Protein AF-A0A9D8NQ27-F1 (afdb_monomer_lite)

Sequence (158 aa):
MEEKKLGMIAQFKKDVRKRMLTGLLLILPVYVTYFVVKFLFGFVGGTLSPVIKKILQFYGVALPKSSLDEFIITFLGLILTFISLYFIGIFAANFVGKSIIIYFENLLTKTPIIKNIYSSVKQIIHSVSLPGKQAFKRVVLVDFPKEGTKSIGFVTGA

Foldseek 3Di:
DVVVVVVVVVVVVVVVVVVVVVVCVVCVVVVVVVVVVVVLLCCLVPVVVVVVVVVCVVVVHDDDPDPVSVVVSSVVSVVVSVVVVVVLVVLCVDPNNVVVVVVVLVVQCVDPVSVVVVVVVVVVVVVPPPPPDPPFPDWDWDDPPHPPRTDIDTDPDD

pLDDT: mean 81.42, std 11.43, range [53.56, 95.62]

Secondary structure (DSSP, 8-state):
-HHHHHHHHHHHHHHHHHHHHHHHHHHHHHHHHHHHHHHHHHHIIIIIHHHHHHHHHHTTPPP--SHHHHHHHHHHHHHHHHHHHHHHHHHHHSHHHHHHHHHHHHHHTTSHHHHHHHHHHHHHHHHHS--TTTS---EEEEE-SSTT-EEEEE----

Structure (mmCIF, N/CA/C/O backbone):
data_AF-A0A9D8NQ27-F1
#
_entry.id   AF-A0A9D8NQ27-F1
#
loop_
_atom_site.group_PDB
_atom_site.id
_atom_site.type_symbol
_atom_site.label_atom_id
_atom_site.label_alt_id
_atom_site.label_comp_id
_atom_site.label_asym_id
_atom_site.label_entity_id
_atom_site.label_seq_id
_atom_site.pdbx_PDB_ins_code
_atom_site.Cartn_x
_atom_site.Cartn_y
_atom_site.Cartn_z
_atom_site.occupancy
_atom_site.B_iso_or_equiv
_atom_site.auth_seq_id
_atom_site.auth_comp_id
_atom_site.auth_asym_id
_atom_site.auth_atom_id
_atom_site.pdbx_PDB_model_num
ATOM 1 N N . MET A 1 1 ? -52.187 14.329 -0.860 1.00 61.47 1 MET A N 1
ATOM 2 C CA . MET A 1 1 ? -51.575 13.882 -2.139 1.00 61.47 1 MET A CA 1
ATOM 3 C C . MET A 1 1 ? -50.049 14.035 -2.141 1.00 61.47 1 MET A C 1
ATOM 5 O O . MET A 1 1 ? -49.382 13.218 -2.765 1.00 61.47 1 MET A O 1
ATOM 9 N N . GLU A 1 2 ? -49.483 15.017 -1.427 1.00 67.31 2 GLU A N 1
ATOM 10 C CA . GLU A 1 2 ? -48.026 15.244 -1.358 1.00 67.31 2 GLU A CA 1
ATOM 11 C C . GLU A 1 2 ? -47.231 14.174 -0.594 1.00 67.31 2 GLU A C 1
ATOM 13 O O . GLU A 1 2 ? -46.187 13.746 -1.083 1.00 67.31 2 GLU A O 1
ATOM 18 N N . GLU A 1 3 ? -47.735 13.649 0.529 1.00 70.12 3 GLU A N 1
ATOM 19 C CA . GLU A 1 3 ? -46.994 12.639 1.311 1.00 70.12 3 GLU A CA 1
ATOM 20 C C . GLU A 1 3 ? -46.690 11.351 0.526 1.00 70.12 3 GLU A C 1
ATOM 22 O O . GLU A 1 3 ? -45.605 10.777 0.630 1.00 70.12 3 GLU A O 1
ATOM 27 N N . LYS A 1 4 ? -47.611 10.931 -0.351 1.00 71.56 4 LYS A N 1
ATOM 28 C CA . LYS A 1 4 ? -47.426 9.746 -1.202 1.00 71.56 4 LYS A CA 1
ATOM 29 C C . LYS A 1 4 ? -46.348 9.968 -2.276 1.00 71.56 4 LYS A C 1
ATOM 31 O O . LYS A 1 4 ? -45.631 9.030 -2.621 1.00 71.56 4 LYS A O 1
ATOM 36 N N . LYS A 1 5 ? -46.194 11.204 -2.776 1.00 70.94 5 LYS A N 1
ATOM 37 C CA . LYS A 1 5 ? -45.130 11.579 -3.729 1.00 70.94 5 LYS A CA 1
ATOM 38 C C . LYS A 1 5 ? -43.758 11.630 -3.050 1.00 70.94 5 LYS A C 1
ATOM 40 O O . LYS A 1 5 ? -42.789 11.125 -3.612 1.00 70.94 5 LYS A O 1
ATOM 45 N N . LEU A 1 6 ? -43.687 12.167 -1.830 1.00 75.06 6 LEU A N 1
ATOM 46 C CA . LEU A 1 6 ? -42.462 12.210 -1.022 1.00 75.06 6 LEU A CA 1
ATOM 47 C C . LEU A 1 6 ? -41.915 10.801 -0.726 1.00 75.06 6 LEU A C 1
ATOM 49 O O . LEU A 1 6 ? -40.720 10.555 -0.903 1.00 75.06 6 LEU A O 1
ATOM 53 N N . GLY A 1 7 ? -42.788 9.848 -0.379 1.00 80.12 7 GLY A N 1
ATOM 54 C CA . GLY A 1 7 ? -42.399 8.448 -0.165 1.00 80.12 7 GLY A CA 1
ATOM 55 C C . GLY A 1 7 ? -41.850 7.756 -1.421 1.00 80.12 7 GLY A C 1
ATOM 56 O O . GLY A 1 7 ? -40.858 7.029 -1.349 1.00 80.12 7 GLY A O 1
ATOM 57 N N . MET A 1 8 ? -42.439 8.029 -2.589 1.00 81.50 8 MET A N 1
ATOM 58 C CA . MET A 1 8 ? -42.034 7.427 -3.865 1.00 81.50 8 MET A CA 1
ATOM 59 C C . MET A 1 8 ? -40.643 7.900 -4.323 1.00 81.50 8 MET A C 1
ATOM 61 O O . MET A 1 8 ? -39.827 7.096 -4.772 1.00 81.50 8 MET A O 1
ATOM 65 N N . ILE A 1 9 ? -40.330 9.187 -4.140 1.00 84.38 9 ILE A N 1
ATOM 66 C CA . ILE A 1 9 ? -39.010 9.758 -4.464 1.00 84.38 9 ILE A CA 1
ATOM 67 C C . ILE A 1 9 ? -37.928 9.194 -3.532 1.00 84.38 9 ILE A C 1
ATOM 69 O O . ILE A 1 9 ? -36.822 8.874 -3.977 1.00 84.38 9 ILE A O 1
ATOM 73 N N . ALA A 1 10 ? -38.239 9.028 -2.242 1.00 83.62 10 ALA A N 1
ATOM 74 C CA . ALA A 1 10 ? -37.315 8.444 -1.273 1.00 83.62 10 ALA A CA 1
ATOM 75 C C . ALA A 1 10 ? -36.981 6.977 -1.600 1.00 83.62 10 ALA A C 1
ATOM 77 O O . ALA A 1 10 ? -35.812 6.583 -1.528 1.00 83.62 10 ALA A O 1
ATOM 78 N N . GLN A 1 11 ? -37.977 6.186 -2.014 1.00 83.88 11 GLN A N 1
ATOM 79 C CA . GLN A 1 11 ? -37.777 4.804 -2.463 1.00 83.88 11 GLN A CA 1
ATOM 80 C C . GLN A 1 11 ? -36.956 4.736 -3.754 1.00 83.88 11 GLN A C 1
ATOM 82 O O . GLN A 1 11 ? -35.953 4.025 -3.797 1.00 83.88 11 GLN A O 1
ATOM 87 N N . PHE A 1 12 ? -37.284 5.558 -4.753 1.00 90.19 12 PHE A N 1
ATOM 88 C CA . PHE A 1 12 ? -36.522 5.624 -6.000 1.00 90.19 12 PHE A CA 1
ATOM 89 C C . PHE A 1 12 ? -35.050 5.992 -5.761 1.00 90.19 12 PHE A C 1
ATOM 91 O O . PHE A 1 12 ? -34.145 5.324 -6.261 1.00 90.19 12 PHE A O 1
ATOM 98 N N . LYS A 1 13 ? -34.777 7.001 -4.922 1.00 90.38 13 LYS A N 1
ATOM 99 C CA . LYS A 1 13 ? -33.406 7.398 -4.557 1.00 90.38 13 LYS A CA 1
ATOM 100 C C . LYS A 1 13 ? -32.643 6.263 -3.867 1.00 90.38 13 LYS A C 1
ATOM 102 O O . LYS A 1 13 ? -31.444 6.097 -4.104 1.00 90.38 13 LYS A O 1
ATOM 107 N N . LYS A 1 14 ? -33.317 5.483 -3.017 1.00 89.88 14 LYS A N 1
ATOM 108 C CA . LYS A 1 14 ? -32.736 4.312 -2.346 1.00 89.88 14 LYS A CA 1
ATOM 109 C C . LYS A 1 14 ? -32.389 3.213 -3.353 1.00 89.88 14 LYS A C 1
ATOM 111 O O . LYS A 1 14 ? -31.287 2.671 -3.282 1.00 89.88 14 LYS A O 1
ATOM 116 N N . ASP A 1 15 ? -33.273 2.940 -4.306 1.00 92.06 15 ASP A N 1
ATOM 117 C CA . ASP A 1 15 ? -33.071 1.912 -5.329 1.00 92.06 15 ASP A CA 1
ATOM 118 C C . ASP A 1 15 ? -31.976 2.284 -6.327 1.00 92.06 15 ASP A C 1
ATOM 120 O O . ASP A 1 15 ? -31.117 1.453 -6.630 1.00 92.06 15 ASP A O 1
ATOM 124 N N . VAL A 1 16 ? -31.939 3.541 -6.775 1.00 93.31 16 VAL A N 1
ATOM 125 C CA . VAL A 1 16 ? -30.864 4.061 -7.631 1.00 93.31 16 VAL A CA 1
ATOM 126 C C . VAL A 1 16 ? -29.522 3.951 -6.914 1.00 93.31 16 VAL A C 1
ATOM 128 O O . VAL A 1 16 ? -28.589 3.357 -7.453 1.00 93.31 16 VAL A O 1
ATOM 131 N N . ARG A 1 17 ? -29.426 4.428 -5.663 1.00 92.88 17 ARG A N 1
ATOM 132 C CA . ARG A 1 17 ? -28.194 4.319 -4.866 1.00 92.88 17 ARG A CA 1
ATOM 133 C C . ARG A 1 17 ? -27.756 2.865 -4.711 1.00 92.88 17 ARG A C 1
ATOM 135 O O . ARG A 1 17 ? -26.579 2.573 -4.893 1.00 92.88 17 ARG A O 1
ATOM 142 N N . LYS A 1 18 ? -28.682 1.959 -4.387 1.00 93.31 18 LYS A N 1
ATOM 143 C CA . LYS A 1 18 ? -28.384 0.533 -4.213 1.00 93.31 18 LYS A CA 1
ATOM 144 C C . LYS A 1 18 ? -27.814 -0.064 -5.499 1.00 93.31 18 LYS A C 1
ATOM 146 O O . LYS A 1 18 ? -26.762 -0.686 -5.448 1.00 93.31 18 LYS A O 1
ATOM 151 N N . ARG A 1 19 ? -28.454 0.177 -6.646 1.00 93.38 19 ARG A N 1
ATOM 152 C CA . ARG A 1 19 ? -28.009 -0.341 -7.951 1.00 93.38 19 ARG A CA 1
ATOM 153 C C . ARG A 1 19 ? -26.660 0.239 -8.380 1.00 93.38 19 ARG A C 1
ATOM 155 O O . ARG A 1 19 ? -25.810 -0.514 -8.841 1.00 93.38 19 ARG A O 1
ATOM 162 N N . MET A 1 20 ? -26.433 1.538 -8.170 1.00 94.94 20 MET A N 1
ATOM 163 C CA . MET A 1 20 ? -25.139 2.177 -8.447 1.00 94.94 20 MET A CA 1
ATOM 164 C C . MET A 1 20 ? -24.023 1.618 -7.560 1.00 94.94 20 MET A C 1
ATOM 166 O O . MET A 1 20 ? -22.944 1.324 -8.063 1.00 94.94 20 MET A O 1
ATOM 170 N N . LEU A 1 21 ? -24.282 1.423 -6.261 1.00 94.56 21 LEU A N 1
ATOM 171 C CA . LEU A 1 21 ? -23.321 0.806 -5.343 1.00 94.56 21 LEU A CA 1
ATOM 172 C C . LEU A 1 21 ? -23.019 -0.639 -5.739 1.00 94.56 21 LEU A C 1
ATOM 174 O O . LEU A 1 21 ? -21.858 -1.024 -5.751 1.00 94.56 21 LEU A O 1
ATOM 178 N N . THR A 1 22 ? -24.030 -1.429 -6.106 1.00 94.12 22 THR A N 1
ATOM 179 C CA . THR A 1 22 ? -23.828 -2.801 -6.592 1.00 94.12 22 THR A CA 1
ATOM 180 C C . THR A 1 22 ? -22.986 -2.828 -7.869 1.00 94.12 22 THR A C 1
ATOM 182 O O . THR A 1 22 ? -22.045 -3.612 -7.949 1.00 94.12 22 THR A O 1
ATOM 185 N N . GLY A 1 23 ? -23.269 -1.951 -8.838 1.00 93.44 23 GLY A N 1
ATOM 186 C CA . GLY A 1 23 ? -22.472 -1.835 -10.061 1.00 93.44 23 GLY A CA 1
ATOM 187 C C . GLY A 1 23 ? -21.027 -1.416 -9.783 1.00 93.44 23 GLY A C 1
ATOM 188 O O . GLY A 1 23 ? -20.102 -2.033 -10.303 1.00 93.44 23 GLY A O 1
ATOM 189 N N . LEU A 1 24 ? -20.823 -0.429 -8.904 1.00 94.00 24 LEU A N 1
ATOM 190 C CA . LEU A 1 24 ? -19.493 0.013 -8.484 1.00 94.00 24 LEU A CA 1
ATOM 191 C C . LEU A 1 24 ? -18.717 -1.112 -7.788 1.00 94.00 24 LEU A C 1
ATOM 193 O O . LEU A 1 24 ? -17.563 -1.352 -8.125 1.00 94.00 24 LEU A O 1
ATOM 197 N N . LEU A 1 25 ? -19.349 -1.820 -6.849 1.00 93.25 25 LEU A N 1
ATOM 198 C CA . LEU A 1 25 ? -18.734 -2.937 -6.128 1.00 93.25 25 LEU A CA 1
ATOM 199 C C . LEU A 1 25 ? -18.351 -4.093 -7.057 1.00 93.25 25 LEU A C 1
ATOM 201 O O . LEU A 1 25 ? -17.363 -4.766 -6.787 1.00 93.25 25 LEU A O 1
ATOM 205 N N . LEU A 1 26 ? -19.092 -4.307 -8.147 1.00 95.62 26 LEU A N 1
ATOM 206 C CA . LEU A 1 26 ? -18.780 -5.332 -9.144 1.00 95.62 26 LEU A CA 1
ATOM 207 C C . LEU A 1 26 ? -17.524 -4.987 -9.959 1.00 95.62 26 LEU A C 1
ATOM 209 O O . LEU A 1 26 ? -16.700 -5.861 -10.210 1.00 95.62 26 LEU A O 1
ATOM 213 N N . ILE A 1 27 ? -17.366 -3.722 -10.367 1.00 95.62 27 ILE A N 1
ATOM 214 C CA . ILE A 1 27 ? -16.221 -3.279 -11.185 1.00 95.62 27 ILE A CA 1
ATOM 215 C C . ILE A 1 27 ? -14.967 -2.989 -10.355 1.00 95.62 27 ILE A C 1
ATOM 217 O O . ILE A 1 27 ? -13.857 -3.023 -10.888 1.00 95.62 27 ILE A O 1
ATOM 221 N N . LEU A 1 28 ? -15.135 -2.702 -9.059 1.00 92.62 28 LEU A N 1
ATOM 222 C CA . LEU A 1 28 ? -14.055 -2.299 -8.161 1.00 92.62 28 LEU A CA 1
ATOM 223 C C . LEU A 1 28 ? -12.867 -3.280 -8.182 1.00 92.62 28 LEU A C 1
ATOM 225 O O . LEU A 1 28 ? -11.748 -2.807 -8.368 1.00 92.62 28 LEU A O 1
ATOM 229 N N . PRO A 1 29 ? -13.048 -4.613 -8.060 1.00 89.50 29 PRO A N 1
ATOM 230 C CA . PRO A 1 29 ? -11.925 -5.547 -8.009 1.00 89.50 29 PRO A CA 1
ATOM 231 C C . PRO A 1 29 ? -11.102 -5.531 -9.300 1.00 89.50 29 PRO A C 1
ATOM 233 O O . PRO A 1 29 ? -9.879 -5.440 -9.248 1.00 8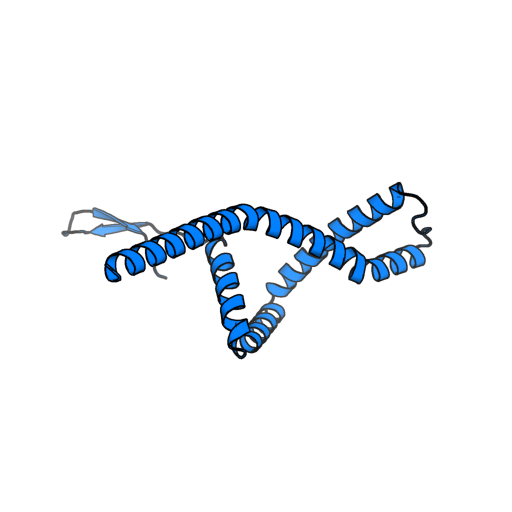9.50 29 PRO A O 1
ATOM 236 N N . VAL A 1 30 ? -11.772 -5.530 -10.457 1.00 93.81 30 VAL A N 1
ATOM 237 C CA . VAL A 1 30 ? -11.119 -5.500 -11.775 1.00 93.81 30 VAL A CA 1
ATOM 238 C C . VAL A 1 30 ? -10.342 -4.199 -11.960 1.00 93.81 30 VAL A C 1
ATOM 240 O O . VAL A 1 30 ? -9.181 -4.218 -12.374 1.00 93.81 30 VAL A O 1
ATOM 243 N N . TYR A 1 31 ? -10.959 -3.067 -11.612 1.00 94.81 31 TYR A N 1
ATOM 244 C CA . TYR A 1 31 ? -10.311 -1.764 -11.702 1.00 94.81 31 TYR A CA 1
ATOM 245 C C . TYR A 1 31 ? -9.093 -1.671 -10.780 1.00 94.81 31 TYR A C 1
ATOM 247 O O . TYR A 1 31 ? -8.045 -1.195 -11.209 1.00 94.81 31 TYR A O 1
ATOM 255 N N . VAL A 1 32 ? -9.199 -2.160 -9.540 1.00 89.56 32 VAL A N 1
ATOM 256 C CA . VAL A 1 32 ? -8.080 -2.196 -8.589 1.00 89.56 32 VAL A CA 1
ATOM 257 C C . VAL A 1 32 ? -6.934 -3.037 -9.142 1.00 89.56 32 VAL A C 1
ATOM 259 O O . VAL A 1 32 ? -5.799 -2.569 -9.132 1.00 89.56 32 VAL A O 1
ATOM 262 N N . THR A 1 33 ? -7.199 -4.227 -9.687 1.00 88.06 33 THR A N 1
ATOM 263 C CA . THR A 1 33 ? -6.155 -5.056 -10.309 1.00 88.06 33 THR A CA 1
ATOM 264 C C . THR A 1 33 ? -5.473 -4.327 -11.464 1.00 88.06 33 THR A C 1
ATOM 266 O O . THR A 1 33 ? -4.247 -4.228 -11.482 1.00 88.06 33 THR A O 1
ATOM 269 N N . TYR A 1 34 ? -6.245 -3.765 -12.400 1.00 92.94 34 TYR A N 1
ATOM 270 C CA . TYR A 1 34 ? -5.698 -2.998 -13.521 1.00 92.94 34 TYR A CA 1
ATOM 271 C C . TYR A 1 34 ? -4.859 -1.803 -13.044 1.00 92.94 34 TYR A C 1
ATOM 273 O O . TYR A 1 34 ? -3.751 -1.584 -13.534 1.00 92.94 34 TYR A O 1
ATOM 281 N N . PHE A 1 35 ? -5.361 -1.054 -12.059 1.00 90.94 35 PHE A N 1
ATOM 282 C CA . PHE A 1 35 ? -4.669 0.090 -11.476 1.00 90.94 35 PHE A CA 1
ATOM 283 C C . PHE A 1 35 ? -3.348 -0.320 -10.826 1.00 90.94 35 PHE A C 1
ATOM 285 O O . PHE A 1 35 ? -2.330 0.315 -11.086 1.00 90.94 35 PHE A O 1
ATOM 292 N N . VAL A 1 36 ? -3.341 -1.392 -10.029 1.00 86.19 36 VAL A N 1
ATOM 293 C CA . VAL A 1 36 ? -2.132 -1.911 -9.377 1.00 86.19 36 VAL A CA 1
ATOM 294 C C . VAL A 1 36 ? -1.103 -2.329 -10.418 1.00 86.19 36 VAL A C 1
ATOM 296 O O . VAL A 1 36 ? 0.048 -1.917 -10.320 1.00 86.19 36 VAL A O 1
ATOM 299 N N . VAL A 1 37 ? -1.505 -3.079 -11.446 1.00 80.81 37 VAL A N 1
ATOM 300 C CA . VAL A 1 37 ? -0.602 -3.472 -12.536 1.00 80.81 37 VAL A CA 1
ATOM 301 C C . VAL A 1 37 ? -0.023 -2.229 -13.210 1.00 80.81 37 VAL A C 1
ATOM 303 O O . VAL A 1 37 ? 1.191 -2.062 -13.249 1.00 80.81 37 VAL A O 1
ATOM 306 N N . LYS A 1 38 ? -0.862 -1.293 -13.661 1.00 80.81 38 LYS A N 1
ATOM 307 C CA . LYS A 1 38 ? -0.393 -0.059 -14.305 1.00 80.81 38 LYS A CA 1
ATOM 308 C C . LYS A 1 38 ? 0.539 0.753 -13.401 1.00 80.81 38 LYS A C 1
ATOM 310 O O . LYS A 1 38 ? 1.542 1.276 -13.880 1.00 80.81 38 LYS A O 1
ATOM 315 N N . PHE A 1 39 ? 0.225 0.849 -12.111 1.00 83.25 39 PHE A N 1
ATOM 316 C CA . PHE A 1 39 ? 1.046 1.543 -11.124 1.00 83.25 39 PHE A CA 1
ATOM 317 C C . PHE A 1 39 ? 2.412 0.877 -10.961 1.00 83.25 39 PHE A C 1
ATOM 319 O O . PHE A 1 39 ? 3.419 1.572 -11.007 1.00 83.25 39 PHE A O 1
ATOM 326 N N . LEU A 1 40 ? 2.467 -0.451 -10.832 1.00 75.31 40 LEU A N 1
ATOM 327 C CA . LEU A 1 40 ? 3.726 -1.187 -10.710 1.00 75.31 40 LEU A CA 1
ATOM 328 C C . LEU A 1 40 ? 4.596 -1.002 -11.955 1.00 75.31 40 LEU A C 1
ATOM 330 O O . LEU A 1 40 ? 5.751 -0.606 -11.837 1.00 75.31 40 LEU A O 1
ATOM 334 N N . PHE A 1 41 ? 4.035 -1.192 -13.151 1.00 71.88 41 PHE A N 1
ATOM 335 C CA . PHE A 1 41 ? 4.773 -0.994 -14.402 1.00 71.88 41 PHE A CA 1
ATOM 336 C C . PHE A 1 41 ? 5.231 0.461 -14.573 1.00 71.88 41 PHE A C 1
ATOM 338 O O . PHE A 1 41 ? 6.358 0.703 -14.998 1.00 71.88 41 PHE A O 1
ATOM 345 N N . GLY A 1 42 ? 4.399 1.437 -14.199 1.00 72.31 42 GLY A N 1
ATOM 346 C CA . GLY A 1 42 ? 4.755 2.855 -14.229 1.00 72.31 42 GLY A CA 1
ATOM 347 C C . GLY A 1 42 ? 5.835 3.227 -13.211 1.00 72.31 42 GLY A C 1
ATOM 348 O O . GLY A 1 42 ? 6.749 3.978 -13.538 1.00 72.31 42 GLY A O 1
ATOM 349 N N . PHE A 1 43 ? 5.782 2.672 -12.001 1.00 70.62 43 PHE A N 1
ATOM 350 C CA . PHE A 1 43 ? 6.792 2.883 -10.962 1.00 70.62 43 PHE A CA 1
ATOM 351 C C . PHE A 1 43 ? 8.152 2.321 -11.392 1.00 70.62 43 PHE A C 1
ATOM 353 O O . PHE A 1 43 ? 9.182 2.979 -11.261 1.00 70.62 43 PHE A O 1
ATOM 360 N N . VAL A 1 44 ? 8.157 1.139 -12.005 1.00 65.25 44 VAL A N 1
ATOM 361 C CA . VAL A 1 44 ? 9.360 0.517 -12.570 1.00 65.25 44 VAL A CA 1
ATOM 362 C C . VAL A 1 44 ? 9.884 1.310 -13.761 1.00 65.25 44 VAL A C 1
ATOM 364 O O . VAL A 1 44 ? 11.052 1.691 -13.803 1.00 65.25 44 VAL A O 1
ATOM 367 N N . GLY A 1 45 ? 9.016 1.600 -14.727 1.00 64.94 45 GLY A N 1
ATOM 368 C CA . GLY A 1 45 ? 9.368 2.333 -15.938 1.00 64.94 45 GLY A CA 1
ATOM 369 C C . GLY A 1 45 ? 9.784 3.782 -15.675 1.00 64.94 45 GLY A C 1
ATOM 370 O O . GLY A 1 45 ? 10.564 4.332 -16.443 1.00 64.94 45 GLY A O 1
ATOM 371 N N . GLY A 1 46 ? 9.307 4.402 -14.596 1.00 68.81 46 GLY A N 1
ATOM 372 C CA . GLY A 1 46 ? 9.634 5.779 -14.226 1.00 68.81 46 GLY A CA 1
ATOM 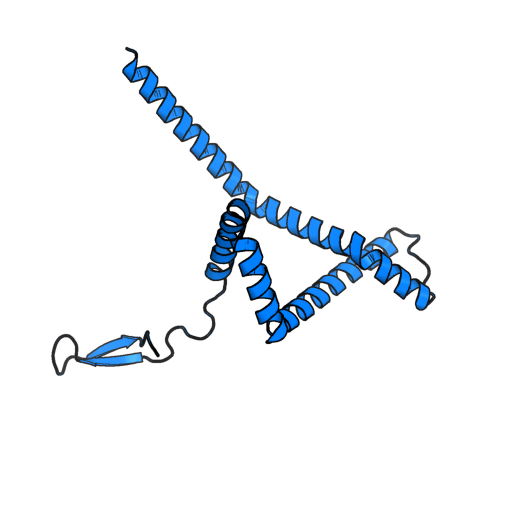373 C C . GLY A 1 46 ? 10.836 5.881 -13.291 1.00 68.81 46 GLY A C 1
ATOM 374 O O . GLY A 1 46 ? 11.794 6.592 -13.585 1.00 68.81 46 GLY A O 1
ATOM 375 N N . THR A 1 47 ? 10.810 5.161 -12.168 1.00 68.56 47 THR A N 1
ATOM 376 C CA . THR A 1 47 ? 11.820 5.282 -11.106 1.00 68.56 47 THR A CA 1
ATOM 377 C C . THR A 1 47 ? 13.002 4.338 -11.315 1.00 68.56 47 THR A C 1
ATOM 379 O O . THR A 1 47 ? 14.140 4.722 -11.050 1.00 68.56 47 THR A O 1
ATOM 382 N N . LEU A 1 48 ? 12.768 3.121 -11.820 1.00 65.00 48 LEU A N 1
ATOM 383 C CA . LEU A 1 48 ? 13.824 2.115 -12.008 1.00 65.00 48 LEU A CA 1
ATOM 384 C C . LEU A 1 48 ? 14.440 2.163 -13.411 1.00 65.00 48 LEU A C 1
ATOM 386 O O . LEU A 1 48 ? 15.617 1.853 -13.551 1.00 65.00 48 LEU A O 1
ATOM 390 N N . SER A 1 49 ? 13.716 2.594 -14.447 1.00 66.69 49 SER A N 1
ATOM 391 C CA . SER A 1 49 ? 14.248 2.693 -15.819 1.00 66.69 49 SER A CA 1
ATOM 392 C C . SER A 1 49 ? 15.532 3.529 -15.940 1.00 66.69 49 SER A C 1
ATOM 394 O O . SER A 1 49 ? 16.458 3.070 -16.608 1.00 66.69 49 SER A O 1
ATOM 396 N N . PRO A 1 50 ? 15.689 4.691 -15.268 1.00 71.19 50 PRO A N 1
ATOM 397 C CA . PRO A 1 50 ? 16.955 5.426 -15.284 1.00 71.19 50 PRO A CA 1
ATOM 398 C C . PRO A 1 50 ? 18.105 4.636 -14.645 1.00 71.19 50 PRO A C 1
ATOM 400 O O . PRO A 1 50 ? 19.240 4.709 -15.112 1.00 71.19 50 PRO A O 1
ATOM 403 N N . VAL A 1 51 ? 17.812 3.862 -13.596 1.00 70.56 51 VAL A N 1
ATOM 404 C CA . VAL A 1 51 ? 18.783 3.007 -12.899 1.00 70.56 51 VAL A CA 1
ATOM 405 C C . VAL A 1 51 ? 19.178 1.826 -13.787 1.00 70.56 51 VAL A C 1
ATOM 407 O O . VAL A 1 51 ? 20.363 1.587 -13.988 1.00 70.56 51 VAL A O 1
ATOM 410 N N . ILE A 1 52 ? 18.202 1.150 -14.397 1.00 68.31 52 ILE A N 1
ATOM 411 C CA . ILE A 1 52 ? 18.413 0.029 -15.322 1.00 68.31 52 ILE A CA 1
ATOM 412 C C . ILE A 1 52 ? 19.213 0.490 -16.544 1.00 68.31 52 ILE A C 1
ATOM 414 O O . ILE A 1 52 ? 20.196 -0.150 -16.901 1.00 68.31 52 ILE A O 1
ATOM 418 N N . LYS A 1 53 ? 18.862 1.631 -17.152 1.00 70.31 53 LYS A N 1
ATOM 419 C CA . LYS A 1 53 ? 19.605 2.200 -18.287 1.00 70.31 53 LYS A CA 1
ATOM 420 C C . LYS A 1 53 ? 21.041 2.564 -17.906 1.00 70.31 53 LYS A C 1
ATOM 422 O O . LYS A 1 53 ? 21.943 2.258 -18.676 1.00 70.31 53 LYS A O 1
ATOM 427 N N . LYS A 1 54 ? 21.275 3.154 -16.725 1.00 74.81 54 LYS A N 1
ATOM 428 C CA . LYS A 1 54 ? 22.636 3.431 -16.223 1.00 74.81 54 LYS A CA 1
ATOM 429 C C . LYS A 1 54 ? 23.443 2.154 -15.993 1.00 74.81 54 LYS A C 1
ATOM 431 O O . LYS A 1 54 ? 24.609 2.117 -16.361 1.00 74.81 54 LYS A O 1
ATOM 436 N N . ILE A 1 55 ? 22.834 1.116 -15.422 1.00 70.88 55 ILE A N 1
ATOM 437 C CA . ILE A 1 55 ? 23.489 -0.182 -15.210 1.00 70.88 55 ILE A CA 1
ATOM 438 C C . ILE A 1 55 ? 23.832 -0.828 -16.558 1.00 70.88 55 ILE A C 1
ATOM 440 O O . ILE A 1 55 ? 24.969 -1.234 -16.764 1.00 70.88 55 ILE A O 1
ATOM 444 N N . LEU A 1 56 ? 22.891 -0.873 -17.505 1.00 71.38 56 LEU A N 1
ATOM 445 C CA . LEU A 1 56 ? 23.124 -1.439 -18.838 1.00 71.38 56 LEU A CA 1
ATOM 446 C C . LEU A 1 56 ? 24.229 -0.690 -19.596 1.00 71.38 56 LEU A C 1
ATOM 448 O O . LEU A 1 56 ? 25.093 -1.327 -20.190 1.00 71.38 56 LEU A O 1
ATOM 452 N N . GLN A 1 57 ? 24.252 0.644 -19.512 1.00 70.12 57 GLN A N 1
ATOM 453 C CA . GLN A 1 57 ? 25.325 1.464 -20.083 1.00 70.12 57 GLN A CA 1
ATOM 454 C C . GLN A 1 57 ? 26.676 1.220 -19.400 1.00 70.12 57 GLN A C 1
ATOM 456 O O . GLN A 1 57 ? 27.692 1.161 -20.084 1.00 70.12 57 GLN A O 1
ATOM 461 N N . PHE A 1 58 ? 26.698 1.035 -18.076 1.00 73.62 58 PHE A N 1
ATOM 462 C CA . PHE A 1 58 ? 27.914 0.705 -17.328 1.00 73.62 58 PHE A CA 1
ATOM 463 C C . PHE A 1 58 ? 28.500 -0.654 -17.739 1.00 73.62 58 PHE A C 1
ATOM 465 O O . PHE A 1 58 ? 29.713 -0.787 -17.861 1.00 73.62 58 PHE A O 1
ATOM 472 N N . TYR A 1 59 ? 27.646 -1.641 -18.024 1.00 71.25 59 TYR A N 1
ATOM 473 C CA . TYR A 1 59 ? 28.054 -2.950 -18.547 1.00 71.25 59 TYR A CA 1
ATOM 474 C C . TYR A 1 59 ? 28.267 -2.975 -20.075 1.00 71.25 59 TYR A C 1
ATOM 476 O O . TYR A 1 59 ? 28.521 -4.038 -20.636 1.00 71.25 59 TYR A O 1
ATOM 484 N N . GLY A 1 60 ? 28.181 -1.827 -20.761 1.00 68.12 60 GLY A N 1
ATOM 485 C CA . GLY A 1 60 ? 28.430 -1.716 -22.204 1.00 68.12 60 GLY A CA 1
ATOM 486 C C . GLY A 1 60 ? 27.352 -2.342 -23.097 1.00 68.12 60 GLY A C 1
ATOM 487 O O . GLY A 1 60 ? 27.592 -2.576 -24.280 1.00 68.12 60 GLY A O 1
ATOM 488 N N . VAL A 1 61 ? 26.164 -2.623 -22.559 1.00 68.19 61 VAL A N 1
ATOM 489 C CA . VAL A 1 61 ? 25.057 -3.232 -23.304 1.00 68.19 61 VAL A CA 1
ATOM 490 C C . VAL A 1 61 ? 24.333 -2.152 -24.110 1.00 68.19 61 VAL A C 1
ATOM 492 O O . VAL A 1 61 ? 23.918 -1.123 -23.569 1.00 68.19 61 VAL A O 1
ATOM 495 N N . ALA A 1 62 ? 24.180 -2.377 -25.417 1.00 62.12 62 ALA A N 1
ATOM 496 C CA . ALA A 1 62 ? 23.472 -1.457 -26.301 1.00 62.12 62 ALA A CA 1
ATOM 497 C C . ALA A 1 62 ? 22.010 -1.278 -25.855 1.00 62.12 62 ALA A C 1
ATOM 499 O O . ALA A 1 62 ? 21.336 -2.237 -25.483 1.00 62.12 62 ALA A O 1
ATOM 500 N N . LEU A 1 63 ? 21.522 -0.034 -25.896 1.00 62.66 63 LEU A N 1
ATOM 501 C CA . LEU A 1 63 ? 20.130 0.268 -25.568 1.00 62.66 63 LEU A CA 1
ATOM 502 C C . LEU A 1 63 ? 19.178 -0.477 -26.523 1.00 62.66 63 LEU A C 1
ATOM 504 O O . LEU A 1 63 ? 19.494 -0.564 -27.713 1.00 62.66 63 LEU A O 1
ATOM 508 N N . PRO A 1 64 ? 18.012 -0.935 -26.027 1.00 61.38 64 PRO A N 1
ATOM 509 C CA . PRO A 1 64 ? 16.939 -1.495 -26.843 1.00 61.38 64 PRO A CA 1
ATOM 510 C C . PRO A 1 64 ? 16.691 -0.643 -28.078 1.00 61.38 64 PRO A C 1
ATOM 512 O O . PRO A 1 64 ? 16.357 0.537 -27.956 1.00 61.38 64 PRO A O 1
ATOM 515 N N . LYS A 1 65 ? 16.859 -1.222 -29.264 1.00 62.53 65 LYS A N 1
ATOM 516 C CA . LYS A 1 65 ? 16.465 -0.575 -30.525 1.00 62.53 65 LYS A CA 1
ATOM 517 C C . LYS A 1 65 ? 15.301 -1.300 -31.191 1.00 62.53 65 LYS A C 1
ATOM 519 O O . LYS A 1 65 ? 14.704 -0.749 -32.110 1.00 62.53 65 LYS A O 1
ATOM 524 N N . SER A 1 66 ? 14.969 -2.506 -30.727 1.00 63.66 66 SER A N 1
ATOM 525 C CA . SER A 1 66 ? 13.875 -3.323 -31.243 1.00 63.66 66 SER A CA 1
ATOM 526 C C . SER A 1 66 ? 12.751 -3.498 -30.216 1.00 63.66 66 SER A C 1
ATOM 528 O O . SER A 1 66 ? 12.969 -3.429 -29.006 1.00 63.66 66 SER A O 1
ATOM 530 N N . SER A 1 67 ? 11.540 -3.781 -30.696 1.00 59.56 67 SER A N 1
ATOM 531 C CA . SER A 1 67 ? 10.371 -4.092 -29.858 1.00 59.56 67 SER A CA 1
ATOM 532 C C . SER A 1 67 ? 10.562 -5.343 -28.985 1.00 59.56 67 SER A C 1
ATOM 534 O O . SER A 1 67 ? 9.922 -5.473 -27.942 1.00 59.56 67 SER A O 1
ATOM 536 N N . LEU A 1 68 ? 11.469 -6.247 -29.373 1.00 60.19 68 LEU A N 1
ATOM 537 C CA . LEU A 1 68 ? 11.839 -7.428 -28.586 1.00 60.19 68 LEU A CA 1
ATOM 538 C C . LEU A 1 68 ? 12.671 -7.051 -27.352 1.00 60.19 68 LEU A C 1
ATOM 540 O O . LEU A 1 68 ? 12.440 -7.578 -26.264 1.00 60.19 68 LEU A O 1
ATOM 544 N N . ASP A 1 69 ? 13.580 -6.087 -27.491 1.00 65.75 69 ASP A N 1
ATOM 545 C CA . ASP A 1 69 ? 14.408 -5.600 -26.386 1.00 65.75 69 ASP A CA 1
ATOM 546 C C . ASP A 1 69 ? 13.562 -4.864 -25.330 1.00 65.75 69 ASP A C 1
ATOM 548 O O . ASP A 1 69 ? 13.813 -4.948 -24.127 1.00 65.75 69 ASP A O 1
ATOM 552 N N . GLU A 1 70 ? 12.513 -4.168 -25.771 1.00 66.62 70 GLU A N 1
ATOM 553 C CA . GLU A 1 70 ? 11.589 -3.438 -24.901 1.00 66.62 70 GLU A CA 1
ATOM 554 C C . GLU A 1 70 ? 10.718 -4.388 -24.056 1.00 66.62 70 GLU A C 1
ATOM 556 O O . GLU A 1 70 ? 10.480 -4.138 -22.867 1.00 66.62 70 GLU A O 1
ATOM 561 N N . PHE A 1 71 ? 10.331 -5.539 -24.620 1.00 69.12 71 PHE A N 1
ATOM 562 C CA . PHE A 1 71 ? 9.662 -6.612 -23.881 1.00 69.12 71 PHE A CA 1
ATOM 563 C C . PHE A 1 71 ? 10.578 -7.226 -22.810 1.00 69.12 71 PHE A C 1
ATOM 565 O O . PHE A 1 71 ? 10.157 -7.399 -21.664 1.00 69.12 71 PHE A O 1
ATOM 572 N N . ILE A 1 72 ? 11.848 -7.489 -23.142 1.00 71.69 72 ILE A N 1
ATOM 573 C CA . ILE A 1 72 ? 12.836 -8.047 -22.202 1.00 71.69 72 ILE A CA 1
ATOM 574 C C . ILE A 1 72 ? 13.093 -7.085 -21.038 1.00 71.69 72 ILE A C 1
ATOM 576 O O . ILE A 1 72 ? 13.089 -7.511 -19.883 1.00 71.69 72 ILE A O 1
ATOM 580 N N . ILE A 1 73 ? 13.259 -5.786 -21.306 1.00 70.25 73 ILE A N 1
ATOM 581 C CA . ILE A 1 73 ? 13.425 -4.784 -20.241 1.00 70.25 73 ILE A CA 1
ATOM 582 C C . ILE A 1 73 ? 12.190 -4.710 -19.350 1.00 70.25 73 ILE A C 1
ATOM 584 O O . ILE A 1 73 ? 12.322 -4.632 -18.128 1.00 70.25 73 ILE A O 1
ATOM 588 N N . THR A 1 74 ? 10.997 -4.754 -19.939 1.00 71.88 74 THR A N 1
ATOM 589 C CA . THR A 1 74 ? 9.744 -4.752 -19.179 1.00 71.88 74 THR A CA 1
ATOM 590 C C . THR A 1 74 ? 9.671 -5.961 -18.242 1.00 71.88 74 THR A C 1
ATOM 592 O O . THR A 1 74 ? 9.341 -5.819 -17.062 1.00 71.88 74 THR A O 1
ATOM 595 N N . PHE A 1 75 ? 10.053 -7.142 -18.732 1.00 75.06 75 PHE A N 1
ATOM 596 C CA . PHE A 1 75 ? 10.086 -8.371 -17.942 1.00 75.06 75 PHE A CA 1
ATOM 597 C C . PHE A 1 75 ? 11.150 -8.334 -16.831 1.00 75.06 75 PHE A C 1
ATOM 599 O O . PHE A 1 75 ? 10.862 -8.688 -15.686 1.00 75.06 75 PHE A O 1
ATOM 606 N N . LEU A 1 76 ? 12.353 -7.826 -17.120 1.00 75.19 76 LEU A N 1
ATOM 607 C CA . LEU A 1 76 ? 13.395 -7.593 -16.112 1.00 75.19 76 LEU A CA 1
ATOM 608 C C . LEU A 1 76 ? 12.923 -6.623 -15.023 1.00 75.19 76 LEU A C 1
ATOM 610 O O . LEU A 1 76 ? 13.162 -6.846 -13.836 1.00 75.19 76 LEU A O 1
ATOM 614 N N . GLY A 1 77 ? 12.234 -5.556 -15.422 1.00 75.31 77 GLY A N 1
ATOM 615 C CA . GLY A 1 77 ? 11.661 -4.579 -14.509 1.00 75.31 77 GLY A CA 1
ATOM 616 C C . GLY A 1 77 ? 10.627 -5.199 -13.567 1.00 75.31 77 GLY A C 1
ATOM 617 O O . GLY A 1 77 ? 10.633 -4.922 -12.365 1.00 75.31 77 GLY A O 1
ATOM 618 N N . LEU A 1 78 ? 9.787 -6.100 -14.079 1.00 77.88 78 LEU A N 1
ATOM 619 C CA . LEU A 1 78 ? 8.830 -6.857 -13.273 1.00 77.88 78 LEU A CA 1
ATOM 620 C C . LEU A 1 78 ? 9.540 -7.734 -12.229 1.00 77.88 78 LEU A C 1
ATOM 622 O O . LEU A 1 78 ? 9.204 -7.664 -11.048 1.00 77.88 78 LEU A O 1
ATOM 626 N N . ILE A 1 79 ? 10.572 -8.487 -12.624 1.00 82.19 79 ILE A N 1
ATOM 627 C CA . ILE A 1 79 ? 11.390 -9.291 -11.695 1.00 82.19 79 ILE A CA 1
ATOM 628 C C . ILE A 1 79 ? 12.013 -8.403 -10.609 1.00 82.19 79 ILE A C 1
ATOM 630 O O . ILE A 1 79 ? 11.908 -8.701 -9.418 1.00 82.19 79 ILE A O 1
ATOM 634 N N . LEU A 1 80 ? 12.605 -7.272 -10.999 1.00 79.44 80 LEU A N 1
ATOM 635 C CA . LEU A 1 80 ? 13.224 -6.329 -10.068 1.00 79.44 80 LEU A CA 1
ATOM 636 C C . LEU A 1 80 ? 12.209 -5.726 -9.082 1.00 79.44 80 LEU A C 1
ATOM 638 O O . LEU A 1 80 ? 12.550 -5.442 -7.932 1.00 79.44 80 LEU A O 1
ATOM 642 N N . THR A 1 81 ? 10.950 -5.585 -9.495 1.00 79.62 81 THR A N 1
ATOM 643 C CA . THR A 1 81 ? 9.845 -5.165 -8.618 1.00 79.62 81 THR A CA 1
ATOM 644 C C . THR A 1 81 ? 9.597 -6.181 -7.519 1.00 79.62 81 THR A C 1
ATOM 646 O O . THR A 1 81 ? 9.544 -5.805 -6.351 1.00 79.62 81 THR A O 1
ATOM 649 N N . PHE A 1 82 ? 9.477 -7.464 -7.872 1.00 85.94 82 PHE A N 1
ATOM 650 C CA . PHE A 1 82 ? 9.282 -8.535 -6.893 1.00 85.94 82 PHE A CA 1
ATOM 651 C C . PHE A 1 82 ? 10.450 -8.620 -5.911 1.00 85.94 82 PHE A C 1
ATOM 653 O O . PHE A 1 82 ? 10.231 -8.754 -4.708 1.00 85.94 82 PHE A O 1
ATOM 660 N N . ILE A 1 83 ? 11.680 -8.459 -6.401 1.00 86.62 83 ILE A N 1
ATOM 661 C CA . ILE A 1 83 ? 12.879 -8.400 -5.559 1.00 86.62 83 ILE A CA 1
ATOM 662 C C . ILE A 1 83 ? 12.809 -7.195 -4.608 1.00 86.62 83 ILE A C 1
ATOM 664 O O . ILE A 1 83 ? 13.031 -7.339 -3.408 1.00 86.62 83 ILE A O 1
ATOM 668 N N . SER A 1 84 ? 12.443 -6.016 -5.112 1.00 82.62 84 SER A N 1
ATOM 669 C CA . SER A 1 84 ? 12.306 -4.805 -4.292 1.00 82.62 84 SER A CA 1
ATOM 670 C C . SER A 1 84 ? 11.223 -4.963 -3.222 1.00 82.62 84 SER A C 1
ATOM 672 O O . SER A 1 84 ? 11.463 -4.649 -2.061 1.00 82.62 84 SER A O 1
ATOM 674 N N . LEU A 1 85 ? 10.057 -5.509 -3.581 1.00 87.31 85 LEU A N 1
ATOM 675 C CA . LEU A 1 85 ? 8.971 -5.841 -2.652 1.00 87.31 85 LEU A CA 1
ATOM 676 C C . LEU A 1 85 ? 9.435 -6.805 -1.556 1.00 87.31 85 LEU A C 1
ATOM 678 O O . LEU A 1 85 ? 9.112 -6.600 -0.388 1.00 87.31 85 LEU A O 1
ATOM 682 N N . TYR A 1 86 ? 10.219 -7.822 -1.914 1.00 88.75 86 TYR A N 1
ATOM 683 C CA . TYR A 1 86 ? 10.793 -8.762 -0.956 1.00 88.75 86 TYR A CA 1
ATOM 684 C C . TYR A 1 86 ? 11.723 -8.061 0.045 1.00 88.75 86 TYR A C 1
ATOM 686 O O . TYR A 1 86 ? 11.567 -8.231 1.255 1.00 88.75 86 TYR A O 1
ATOM 694 N N . PHE A 1 87 ? 12.633 -7.207 -0.432 1.00 88.69 87 PHE A N 1
ATOM 695 C CA . PHE A 1 87 ? 13.518 -6.434 0.444 1.00 88.69 87 PHE A CA 1
ATOM 696 C C . PHE A 1 87 ? 12.765 -5.422 1.310 1.00 88.69 87 PHE A C 1
ATOM 698 O O . PHE A 1 87 ? 13.076 -5.295 2.493 1.00 88.69 87 PHE A O 1
ATOM 705 N N . ILE A 1 88 ? 11.747 -4.748 0.768 1.00 88.31 88 ILE A N 1
ATOM 706 C CA . ILE A 1 88 ? 10.848 -3.881 1.543 1.00 88.31 88 ILE A CA 1
ATOM 707 C C . ILE A 1 88 ? 10.152 -4.696 2.638 1.00 88.31 88 ILE A C 1
ATOM 709 O O . ILE A 1 88 ? 10.058 -4.232 3.771 1.00 88.31 88 ILE A O 1
ATOM 713 N N . GLY A 1 89 ? 9.715 -5.922 2.336 1.00 86.94 89 GLY A N 1
ATOM 714 C CA . GLY A 1 89 ? 9.122 -6.841 3.307 1.00 86.94 89 GLY A CA 1
ATOM 715 C C . GLY A 1 89 ? 10.085 -7.219 4.435 1.00 86.94 89 GLY A C 1
ATOM 716 O O . GLY A 1 89 ? 9.724 -7.118 5.608 1.00 86.94 89 GLY A O 1
ATOM 717 N N . ILE A 1 90 ? 11.329 -7.583 4.105 1.00 91.81 90 ILE A N 1
ATOM 718 C CA . ILE A 1 90 ? 12.382 -7.841 5.102 1.00 91.81 90 ILE A CA 1
ATOM 719 C C . ILE A 1 90 ? 12.617 -6.596 5.957 1.00 91.81 90 ILE A C 1
ATOM 721 O O . ILE A 1 90 ? 12.645 -6.673 7.185 1.00 91.81 9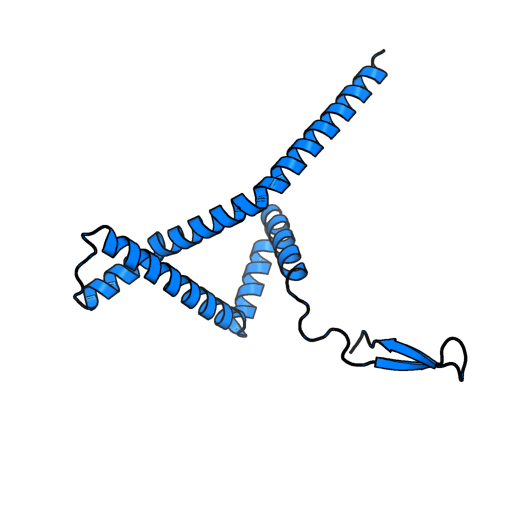0 ILE A O 1
ATOM 725 N N . PHE A 1 91 ? 12.762 -5.438 5.314 1.00 92.06 91 PHE A N 1
ATOM 726 C CA . PHE A 1 91 ? 12.987 -4.177 6.002 1.00 92.06 91 PHE A CA 1
ATOM 727 C C . PHE A 1 91 ? 11.842 -3.863 6.970 1.00 92.06 91 PHE A C 1
ATOM 729 O O . PHE A 1 91 ? 12.101 -3.579 8.137 1.00 92.06 91 PHE A O 1
ATOM 736 N N . ALA A 1 92 ? 10.592 -4.005 6.525 1.00 89.75 92 ALA A N 1
ATOM 737 C CA . ALA A 1 92 ? 9.389 -3.813 7.330 1.00 89.75 92 ALA A CA 1
ATOM 738 C C . ALA A 1 92 ? 9.281 -4.795 8.510 1.00 89.75 92 ALA A C 1
ATOM 740 O O . ALA A 1 92 ? 8.728 -4.441 9.550 1.00 89.75 92 ALA A O 1
ATOM 741 N N . ALA A 1 93 ? 9.816 -6.014 8.383 1.00 88.62 93 ALA A N 1
ATOM 742 C CA . ALA A 1 93 ? 9.820 -7.012 9.454 1.00 88.62 93 ALA A CA 1
ATOM 743 C C . ALA A 1 93 ? 10.865 -6.728 10.552 1.00 88.62 93 ALA A C 1
ATOM 745 O O . ALA A 1 93 ? 10.688 -7.161 11.699 1.00 88.62 93 ALA A O 1
ATOM 746 N N . ASN A 1 94 ? 11.922 -5.980 10.224 1.00 93.62 94 ASN A N 1
ATOM 747 C CA . ASN A 1 94 ? 12.991 -5.618 11.151 1.00 93.62 94 ASN A CA 1
ATOM 748 C C . ASN A 1 94 ? 12.560 -4.533 12.153 1.00 93.62 94 ASN A C 1
ATOM 750 O O . ASN A 1 94 ? 11.622 -3.772 11.920 1.00 93.62 94 ASN A O 1
ATOM 754 N N . PHE A 1 95 ? 13.281 -4.428 13.276 1.00 91.81 95 PHE A N 1
ATOM 755 C CA . PHE A 1 95 ? 12.989 -3.458 14.344 1.00 91.81 95 PHE A CA 1
ATOM 756 C C . PHE A 1 95 ? 12.941 -2.002 13.845 1.00 91.81 95 PHE A C 1
ATOM 758 O O . PHE A 1 95 ? 12.033 -1.245 14.197 1.00 91.81 95 PHE A O 1
ATOM 765 N N . VAL A 1 96 ? 13.884 -1.633 12.972 1.00 94.69 96 VAL A N 1
ATOM 766 C CA . VAL A 1 96 ? 13.954 -0.297 12.361 1.00 94.69 96 VAL A CA 1
ATOM 767 C C . VAL A 1 96 ? 12.740 -0.040 11.468 1.00 94.69 96 VAL A C 1
ATOM 769 O O . VAL A 1 96 ? 12.076 0.982 11.623 1.00 94.69 96 VAL A O 1
ATOM 772 N N . GLY A 1 97 ? 12.398 -0.980 10.581 1.00 91.12 97 GLY A N 1
ATOM 773 C CA . GLY A 1 97 ? 11.249 -0.823 9.690 1.00 91.12 97 GLY A CA 1
ATOM 774 C C . GLY A 1 97 ? 9.927 -0.744 10.445 1.00 91.12 97 GLY A C 1
ATOM 775 O O . GLY A 1 97 ? 9.119 0.133 10.149 1.00 91.12 97 GLY A O 1
ATOM 776 N N . LYS A 1 98 ? 9.735 -1.566 11.485 1.00 92.19 98 LYS A N 1
ATOM 777 C CA . LYS A 1 98 ? 8.563 -1.477 12.372 1.00 92.19 98 LYS A CA 1
ATOM 778 C C . LYS A 1 98 ? 8.435 -0.097 13.013 1.00 92.19 98 LYS A C 1
ATOM 780 O O . LYS A 1 98 ? 7.351 0.478 12.996 1.00 92.19 98 LYS A O 1
ATOM 785 N N . SER A 1 99 ? 9.534 0.449 13.533 1.00 93.75 99 SER A N 1
ATOM 786 C CA . SER A 1 99 ? 9.541 1.784 14.148 1.00 93.75 99 SER A CA 1
ATOM 787 C C . SER A 1 99 ? 9.183 2.885 13.146 1.00 93.75 99 SER A C 1
ATOM 789 O O . SER A 1 99 ? 8.372 3.758 13.453 1.00 93.75 99 SER A O 1
ATOM 791 N N . ILE A 1 100 ? 9.724 2.816 11.926 1.00 94.44 100 ILE A N 1
ATOM 792 C CA . ILE A 1 100 ? 9.411 3.766 10.850 1.00 94.44 100 ILE A CA 1
ATOM 793 C C . ILE A 1 100 ? 7.932 3.681 10.460 1.00 94.44 100 ILE A C 1
ATOM 795 O O . ILE A 1 100 ? 7.267 4.709 10.360 1.00 94.44 100 ILE A O 1
ATOM 799 N N . ILE A 1 101 ? 7.396 2.472 10.281 1.00 92.44 101 ILE A N 1
ATOM 800 C CA . ILE A 1 101 ? 5.984 2.270 9.930 1.00 92.44 101 ILE A CA 1
ATOM 801 C C . ILE A 1 101 ? 5.074 2.890 10.995 1.00 92.44 101 ILE A C 1
ATOM 803 O O . ILE A 1 101 ? 4.189 3.667 10.650 1.00 92.44 101 ILE A O 1
ATOM 807 N N . ILE A 1 102 ? 5.334 2.635 12.281 1.00 92.12 102 ILE A N 1
ATOM 808 C CA . ILE A 1 102 ? 4.560 3.220 13.390 1.00 92.12 102 ILE A CA 1
ATOM 809 C C . ILE A 1 102 ? 4.636 4.754 13.369 1.00 92.12 102 ILE A C 1
ATOM 811 O O . ILE A 1 102 ? 3.627 5.429 13.576 1.00 92.12 102 ILE A O 1
ATOM 815 N N . TYR A 1 103 ? 5.810 5.324 13.086 1.00 94.62 103 TYR A N 1
ATOM 816 C CA . TYR A 1 103 ? 5.970 6.773 12.966 1.00 94.62 103 TYR A CA 1
ATOM 817 C C . TYR A 1 103 ? 5.104 7.358 11.839 1.00 94.62 103 TYR A C 1
ATOM 819 O O . TYR A 1 103 ? 4.375 8.328 12.064 1.00 94.62 103 TYR A O 1
ATOM 827 N N . PHE A 1 104 ? 5.127 6.750 10.650 1.00 92.00 104 PHE A N 1
ATOM 828 C CA . PHE A 1 104 ? 4.292 7.178 9.525 1.00 92.00 104 PHE A CA 1
ATOM 829 C C . PHE A 1 104 ? 2.801 7.006 9.814 1.00 92.00 104 PHE A C 1
ATOM 831 O O . PHE A 1 104 ? 2.016 7.899 9.508 1.00 92.00 104 PHE A O 1
ATOM 838 N N . GLU A 1 105 ? 2.394 5.912 10.452 1.00 91.19 105 GLU A N 1
ATOM 839 C CA . GLU A 1 105 ? 1.005 5.717 10.875 1.00 91.19 105 GLU A CA 1
ATOM 840 C C . GLU A 1 105 ? 0.547 6.820 11.833 1.00 91.19 105 GLU A C 1
ATOM 842 O O . GLU A 1 105 ? -0.524 7.405 11.655 1.00 91.19 105 GLU A O 1
ATOM 847 N N . ASN A 1 106 ? 1.382 7.180 12.805 1.00 91.62 106 ASN A N 1
ATOM 848 C CA . ASN A 1 106 ? 1.100 8.278 13.725 1.00 91.62 106 ASN A CA 1
ATOM 849 C C . ASN A 1 106 ? 1.033 9.637 13.017 1.00 91.62 106 ASN A C 1
ATOM 851 O O . ASN A 1 106 ? 0.273 10.508 13.434 1.00 91.62 106 ASN A O 1
ATOM 855 N N . LEU A 1 107 ? 1.801 9.840 11.945 1.00 92.88 107 LEU A N 1
ATOM 856 C CA . LEU A 1 107 ? 1.714 11.045 11.122 1.00 92.88 107 LEU A CA 1
ATOM 857 C C . LEU A 1 107 ? 0.385 11.094 10.351 1.00 92.88 107 LEU A C 1
ATOM 859 O O . LEU A 1 107 ? -0.329 12.092 10.403 1.00 92.88 107 LEU A O 1
ATOM 863 N N . LEU A 1 108 ? 0.024 9.998 9.681 1.00 90.62 108 LEU A N 1
ATOM 864 C CA . LEU A 1 108 ? -1.183 9.896 8.854 1.00 90.62 108 LEU A CA 1
ATOM 865 C C . LEU A 1 108 ? -2.467 9.980 9.687 1.00 90.62 108 LEU A C 1
ATOM 867 O O . LEU A 1 108 ? -3.460 10.561 9.248 1.00 90.62 108 LEU A O 1
ATOM 871 N N . THR A 1 109 ? -2.452 9.443 10.907 1.00 86.75 109 THR A N 1
ATOM 872 C CA . THR A 1 109 ? -3.604 9.491 11.819 1.00 86.75 109 THR A CA 1
ATOM 873 C C . THR A 1 109 ? -3.858 10.872 12.431 1.00 86.75 109 THR A C 1
ATOM 875 O O . THR A 1 109 ? -4.940 11.087 12.978 1.00 86.75 109 THR A O 1
ATOM 878 N N . LYS A 1 110 ? -2.931 11.831 12.299 1.00 90.19 110 LYS A N 1
ATOM 879 C CA . LYS A 1 110 ? -3.146 13.230 12.716 1.00 90.19 110 LYS A CA 1
ATOM 880 C C . LYS A 1 110 ? -3.996 14.026 11.730 1.00 90.19 110 LYS A C 1
ATOM 882 O O . LYS A 1 110 ? -4.601 15.017 12.126 1.00 90.19 110 LYS A O 1
ATOM 887 N N . THR A 1 111 ? -4.073 13.609 10.467 1.00 91.00 111 THR A N 1
ATOM 888 C CA . THR A 1 111 ? -4.877 14.301 9.452 1.00 91.00 111 THR A CA 1
ATOM 889 C C . THR A 1 111 ? -6.261 13.643 9.345 1.00 91.00 111 THR A C 1
ATOM 891 O O . THR A 1 111 ? -6.349 12.508 8.872 1.00 91.00 111 THR A O 1
ATOM 894 N N . PRO A 1 112 ? -7.362 14.324 9.729 1.00 80.06 112 PRO A N 1
ATOM 895 C CA . PRO A 1 112 ? -8.683 13.702 9.910 1.00 80.06 112 PRO A CA 1
ATOM 896 C C . PRO A 1 112 ? -9.221 12.950 8.686 1.00 80.06 112 PRO A C 1
ATOM 898 O O . PRO A 1 112 ? -9.798 11.874 8.816 1.00 80.06 112 PRO A O 1
ATOM 901 N N . ILE A 1 113 ? -9.006 13.494 7.487 1.00 90.75 113 ILE A N 1
ATOM 902 C CA . ILE A 1 113 ? -9.480 12.890 6.233 1.00 90.75 113 ILE A CA 1
ATOM 903 C C . ILE A 1 113 ? -8.649 11.647 5.882 1.00 90.75 113 ILE A C 1
ATOM 905 O O . ILE A 1 113 ? -9.197 10.601 5.537 1.00 90.75 113 ILE A O 1
ATOM 909 N N . ILE A 1 114 ? -7.324 11.743 6.014 1.00 90.94 114 ILE A N 1
ATOM 910 C CA . ILE A 1 114 ? -6.383 10.676 5.648 1.00 90.94 114 ILE A CA 1
ATOM 911 C C . ILE A 1 114 ? -6.510 9.493 6.613 1.00 90.94 114 ILE A C 1
ATOM 913 O O . ILE A 1 114 ? -6.519 8.343 6.170 1.00 90.94 114 ILE A O 1
ATOM 917 N N . LYS A 1 115 ? -6.690 9.771 7.912 1.00 90.00 115 LYS A N 1
ATOM 918 C CA . LYS A 1 115 ? -6.897 8.765 8.960 1.00 90.00 115 LYS A CA 1
ATOM 919 C C . LYS A 1 115 ? -8.002 7.778 8.587 1.00 90.00 115 LYS A C 1
ATOM 921 O O . LYS A 1 115 ? -7.778 6.574 8.627 1.00 90.00 115 LYS A O 1
ATOM 926 N N . ASN A 1 116 ? -9.172 8.281 8.196 1.00 90.31 116 ASN A N 1
ATOM 927 C CA . ASN A 1 116 ? -10.336 7.437 7.919 1.00 90.31 116 ASN A CA 1
ATOM 928 C C . ASN A 1 116 ? -10.088 6.482 6.742 1.00 90.31 116 ASN A C 1
ATOM 930 O O . ASN A 1 116 ? -10.451 5.306 6.812 1.00 90.31 116 ASN A O 1
ATOM 934 N N . ILE A 1 117 ? -9.427 6.964 5.686 1.00 91.00 117 ILE A N 1
ATOM 935 C CA . ILE A 1 117 ? -9.093 6.157 4.505 1.00 91.00 117 ILE A CA 1
ATOM 936 C C . ILE A 1 117 ? -8.039 5.104 4.871 1.00 91.00 117 ILE A C 1
ATOM 938 O O . ILE A 1 117 ? -8.248 3.915 4.629 1.00 91.00 117 ILE A O 1
ATOM 942 N N . TYR A 1 118 ? -6.938 5.523 5.505 1.00 88.75 118 TYR A N 1
ATOM 943 C CA . TYR A 1 118 ? -5.835 4.633 5.871 1.00 88.75 118 TYR A CA 1
ATOM 944 C C . TYR A 1 118 ? -6.281 3.529 6.839 1.00 88.75 118 TYR A C 1
ATOM 946 O O . TYR A 1 118 ? -6.005 2.353 6.603 1.00 88.75 118 TYR A O 1
ATOM 954 N N . SER A 1 119 ? -7.027 3.880 7.891 1.00 89.50 119 SER A N 1
ATOM 955 C CA . SER A 1 119 ? -7.529 2.915 8.874 1.00 89.50 119 SER A CA 1
ATOM 956 C C . SER A 1 119 ? -8.494 1.899 8.259 1.00 89.50 119 SER A C 1
ATOM 958 O O . SER A 1 119 ? -8.397 0.718 8.582 1.00 89.50 119 SER A O 1
ATOM 960 N N . SER A 1 120 ? -9.367 2.320 7.337 1.00 90.69 120 SER A N 1
ATOM 961 C CA . SER A 1 120 ? -10.302 1.409 6.658 1.00 90.69 120 SER A CA 1
ATOM 962 C C . SER A 1 120 ? -9.569 0.382 5.792 1.00 90.69 120 SER A C 1
ATOM 964 O O . SER A 1 120 ? -9.851 -0.813 5.857 1.00 90.69 120 SER A O 1
ATOM 966 N N . VAL A 1 121 ? -8.577 0.828 5.016 1.00 89.94 121 VAL A N 1
ATOM 967 C CA . VAL A 1 121 ? -7.755 -0.064 4.185 1.00 89.94 121 VAL A CA 1
ATOM 968 C C . VAL A 1 121 ? -6.938 -1.014 5.059 1.00 89.94 121 VAL A C 1
ATOM 970 O O . VAL A 1 121 ? -6.935 -2.222 4.821 1.00 89.94 121 VAL A O 1
ATOM 973 N N . LYS A 1 122 ? -6.292 -0.494 6.109 1.00 88.12 122 LYS A N 1
ATOM 974 C CA . LYS A 1 122 ? -5.507 -1.295 7.053 1.00 88.12 122 LYS A CA 1
ATOM 975 C C . LYS A 1 122 ? -6.361 -2.369 7.734 1.00 88.12 122 LYS A C 1
ATOM 977 O O . LYS A 1 122 ? -5.904 -3.500 7.874 1.00 88.12 122 LYS A O 1
ATOM 982 N N . GLN A 1 123 ? -7.603 -2.056 8.102 1.00 88.94 123 GLN A N 1
ATOM 983 C CA . GLN A 1 123 ? -8.532 -3.027 8.679 1.00 88.94 123 GLN A CA 1
ATOM 984 C C . GLN A 1 123 ? -8.842 -4.171 7.708 1.00 88.94 123 GLN A C 1
ATOM 986 O O . GLN A 1 123 ? -8.753 -5.330 8.101 1.00 88.94 123 GLN A O 1
ATOM 991 N N . ILE A 1 124 ? -9.134 -3.863 6.440 1.00 89.75 124 ILE A N 1
ATOM 992 C CA . ILE A 1 124 ? -9.368 -4.889 5.412 1.00 89.75 124 ILE A CA 1
ATOM 993 C C . ILE A 1 124 ? -8.134 -5.786 5.275 1.00 89.75 124 ILE A C 1
ATOM 995 O O . ILE A 1 124 ? -8.273 -7.006 5.306 1.00 89.75 124 ILE A O 1
ATOM 999 N N . ILE A 1 125 ? -6.933 -5.198 5.200 1.00 88.94 125 ILE A N 1
ATOM 1000 C CA . ILE A 1 125 ? -5.662 -5.939 5.119 1.00 88.94 125 ILE A CA 1
ATOM 1001 C C . ILE A 1 125 ? -5.481 -6.866 6.330 1.00 88.94 125 ILE A C 1
ATOM 1003 O O . ILE A 1 125 ? -5.134 -8.034 6.159 1.00 88.94 125 ILE A O 1
ATOM 1007 N N . HIS A 1 126 ? -5.746 -6.387 7.549 1.00 85.06 126 HIS A N 1
ATOM 1008 C CA . HIS A 1 126 ? -5.680 -7.215 8.757 1.00 85.06 126 HIS A CA 1
ATOM 1009 C C . HIS A 1 126 ? -6.703 -8.354 8.749 1.00 85.06 126 HIS A C 1
ATOM 1011 O O . HIS A 1 126 ? -6.381 -9.445 9.205 1.00 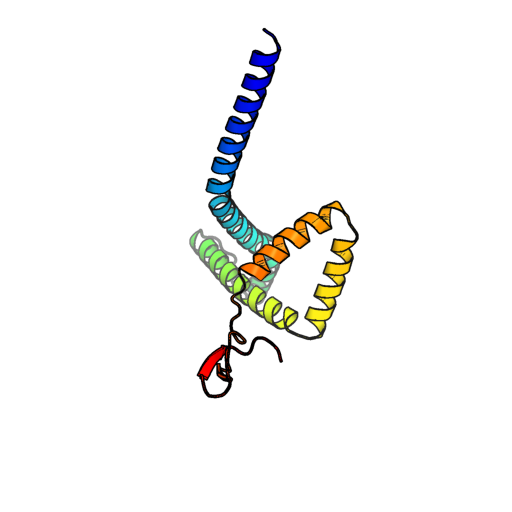85.06 126 HIS A O 1
ATOM 1017 N N . SER A 1 127 ? -7.909 -8.128 8.224 1.00 85.50 127 SER A N 1
ATOM 1018 C CA . SER A 1 127 ? -8.949 -9.158 8.141 1.00 85.50 127 SER A CA 1
ATOM 1019 C C . SER A 1 127 ? -8.648 -10.237 7.099 1.00 85.50 127 SER A C 1
ATOM 1021 O O . SER A 1 127 ? -8.987 -11.394 7.322 1.00 85.50 127 SER A O 1
ATOM 1023 N N . VAL A 1 128 ? -8.018 -9.882 5.973 1.00 82.38 128 VAL A N 1
ATOM 1024 C CA . VAL A 1 128 ? -7.608 -10.860 4.944 1.00 82.38 128 VAL A CA 1
ATOM 1025 C C . VAL A 1 128 ? -6.274 -11.536 5.262 1.00 82.38 128 VAL A C 1
ATOM 1027 O O . VAL A 1 128 ? -5.961 -12.579 4.691 1.00 82.38 128 VAL A O 1
ATOM 1030 N N . SER A 1 129 ? -5.484 -10.965 6.174 1.00 77.94 129 SER A N 1
ATOM 1031 C CA . SER A 1 129 ? -4.278 -11.610 6.687 1.00 77.94 129 SER A CA 1
ATOM 1032 C C . SER A 1 129 ? -4.686 -12.876 7.438 1.00 77.94 129 SER A C 1
ATOM 1034 O O . SER A 1 129 ? -5.305 -12.805 8.497 1.00 77.94 129 SER A O 1
ATOM 1036 N N . LEU A 1 130 ? -4.356 -14.044 6.879 1.00 61.06 130 LEU A N 1
ATOM 1037 C CA . LEU A 1 130 ? -4.623 -15.339 7.506 1.00 61.06 130 LEU A CA 1
ATOM 1038 C C . LEU A 1 130 ? -4.093 -15.329 8.955 1.00 61.06 130 LEU A C 1
ATOM 1040 O O . LEU A 1 130 ? -2.907 -15.041 9.144 1.00 61.06 130 LEU A O 1
ATOM 1044 N N . PRO A 1 131 ? -4.895 -15.700 9.975 1.00 57.28 131 PRO A N 1
ATOM 1045 C CA . PRO A 1 131 ? -4.418 -15.935 11.340 1.00 57.28 131 PRO A CA 1
ATOM 1046 C C . PRO A 1 131 ? -3.598 -17.238 11.410 1.00 57.28 131 PRO A C 1
ATOM 1048 O O . PRO A 1 131 ? -3.851 -18.152 12.193 1.00 57.28 131 PRO A O 1
ATOM 1051 N N . GLY A 1 132 ? -2.591 -17.362 10.552 1.00 59.06 132 GLY A N 1
ATOM 1052 C CA . GLY A 1 132 ? -1.700 -18.504 10.480 1.00 59.06 132 GLY A CA 1
ATOM 1053 C C . GLY A 1 132 ? -0.634 -18.417 11.563 1.00 59.06 132 GLY A C 1
ATOM 1054 O O . GLY A 1 132 ? 0.456 -17.931 11.279 1.00 59.06 132 GLY A O 1
ATOM 1055 N N . LYS A 1 133 ? -0.964 -18.878 12.785 1.00 53.56 133 LYS A N 1
ATOM 1056 C CA . LYS A 1 133 ? -0.096 -19.665 13.712 1.00 53.56 133 LYS A CA 1
ATOM 1057 C C . LYS A 1 133 ? -0.570 -19.743 15.180 1.00 53.56 133 LYS A C 1
ATOM 1059 O O . LYS A 1 133 ? 0.132 -20.368 15.980 1.00 53.56 133 LYS A O 1
ATOM 1064 N N . GLN A 1 134 ? -1.728 -19.186 15.555 1.00 57.44 134 GLN A N 1
ATOM 1065 C CA . GLN A 1 134 ? -2.255 -19.272 16.938 1.00 57.44 134 GLN A CA 1
ATOM 1066 C C . GLN A 1 134 ? -3.713 -19.742 17.072 1.00 57.44 134 GLN A C 1
ATOM 1068 O O . GLN A 1 134 ? -4.244 -19.737 18.177 1.00 57.44 134 GLN A O 1
ATOM 1073 N N . ALA A 1 135 ? -4.359 -20.212 16.002 1.00 58.62 135 ALA A N 1
ATOM 1074 C CA . ALA A 1 135 ? -5.661 -20.859 16.142 1.00 58.62 135 ALA A CA 1
ATOM 1075 C C . ALA A 1 135 ? -5.498 -22.187 16.913 1.00 58.62 135 ALA A C 1
ATOM 1077 O O . ALA A 1 135 ? -5.007 -23.173 16.372 1.00 5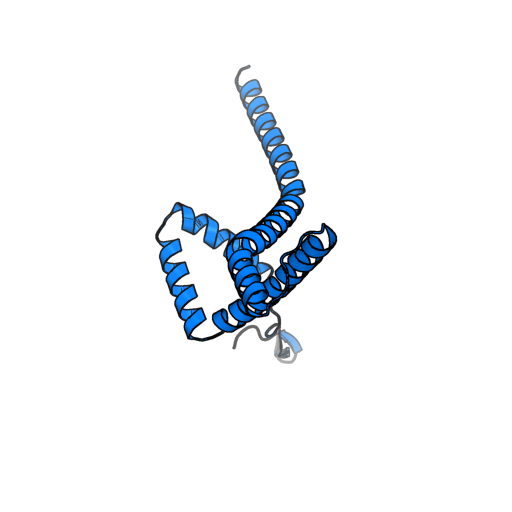8.62 135 ALA A O 1
ATOM 1078 N N . PHE A 1 136 ? -5.849 -22.161 18.201 1.00 61.06 136 PHE A N 1
ATOM 1079 C CA . PHE A 1 136 ? -6.186 -23.310 19.048 1.00 61.06 136 PHE A CA 1
ATOM 1080 C C . PHE A 1 136 ? -5.183 -24.472 19.061 1.00 61.06 136 PHE A C 1
ATOM 1082 O O . PHE A 1 136 ? -5.462 -25.570 18.590 1.00 61.06 136 PHE A O 1
ATOM 1089 N N . LYS A 1 137 ? -4.017 -24.269 19.681 1.00 65.44 137 LYS A N 1
ATOM 1090 C CA . LYS A 1 137 ? -3.034 -25.355 19.873 1.00 65.44 137 LYS A CA 1
ATOM 1091 C C . LYS A 1 137 ? -3.330 -26.274 21.059 1.00 65.44 137 LYS A C 1
ATOM 1093 O O . LYS A 1 137 ? -2.641 -27.276 21.227 1.00 65.44 137 LYS A O 1
ATOM 1098 N N . ARG A 1 138 ? -4.290 -25.919 21.917 1.00 75.06 138 ARG A N 1
ATOM 1099 C CA . ARG A 1 138 ? -4.555 -26.648 23.159 1.00 75.06 138 ARG A CA 1
ATOM 1100 C C . ARG A 1 138 ? -6.049 -26.886 23.329 1.00 75.06 138 ARG A C 1
ATOM 1102 O O . ARG A 1 138 ? -6.830 -25.943 23.455 1.00 75.06 138 ARG A O 1
ATOM 1109 N N . VAL A 1 139 ? -6.401 -28.165 23.329 1.00 86.69 139 VAL A N 1
ATOM 1110 C CA . VAL A 1 139 ? -7.721 -28.678 23.683 1.00 86.69 139 VAL A CA 1
ATOM 1111 C C . VAL A 1 139 ? -7.645 -29.162 25.126 1.00 86.69 139 VAL A C 1
ATOM 1113 O O . VAL A 1 139 ? -6.659 -29.789 25.513 1.00 86.69 139 VAL A O 1
ATOM 1116 N N . VAL A 1 140 ? -8.656 -28.843 25.925 1.00 88.31 140 VAL A N 1
ATOM 1117 C CA . VAL A 1 140 ? -8.770 -29.265 27.324 1.00 88.31 140 VAL A CA 1
ATOM 1118 C C . VAL A 1 140 ? -10.083 -30.007 27.538 1.00 88.31 140 VAL A C 1
ATOM 1120 O O . VAL A 1 140 ? -11.088 -29.714 26.893 1.00 88.31 140 VAL A O 1
ATOM 1123 N N . LEU A 1 141 ? -10.062 -30.975 28.449 1.00 92.12 141 LEU A N 1
ATOM 1124 C CA . LEU A 1 141 ? -11.256 -31.628 28.972 1.00 92.12 141 LEU A CA 1
ATOM 1125 C C . LEU A 1 141 ? -11.618 -30.947 30.287 1.00 92.12 141 LEU A C 1
ATOM 1127 O O . LEU A 1 141 ? -10.822 -30.963 31.224 1.00 92.12 141 LEU A O 1
ATOM 1131 N N . VAL A 1 142 ? -12.801 -30.347 30.348 1.00 90.38 142 VAL A N 1
ATOM 1132 C CA . VAL A 1 142 ? -13.303 -29.652 31.539 1.00 90.38 142 VAL A CA 1
ATOM 1133 C C . VAL A 1 142 ? -14.575 -30.317 32.034 1.00 90.38 142 VAL A C 1
ATOM 1135 O O . VAL A 1 142 ? -15.368 -30.813 31.233 1.00 90.38 142 VAL A O 1
ATOM 1138 N N . ASP A 1 143 ? -14.759 -30.351 33.351 1.00 92.12 143 ASP A N 1
ATOM 1139 C CA . ASP A 1 143 ? -16.017 -30.805 33.933 1.00 92.12 143 ASP A CA 1
ATOM 1140 C C . ASP A 1 143 ? -17.083 -29.722 33.731 1.00 92.12 143 ASP A C 1
ATOM 1142 O O . ASP A 1 143 ? -16.982 -28.621 34.269 1.00 92.12 143 ASP A O 1
ATOM 1146 N N . PHE A 1 144 ? -18.084 -30.015 32.902 1.00 90.62 144 PHE A N 1
ATOM 1147 C CA . PHE A 1 144 ? -19.208 -29.125 32.625 1.00 90.62 144 PHE A CA 1
ATOM 1148 C C . PHE A 1 144 ? -20.423 -29.939 32.149 1.00 90.62 144 PHE A C 1
ATOM 1150 O O . PHE A 1 144 ? -20.259 -30.818 31.301 1.00 90.62 144 PHE A O 1
ATOM 1157 N N . PRO A 1 145 ? -21.650 -29.647 32.624 1.00 88.00 145 PRO A N 1
ATOM 1158 C CA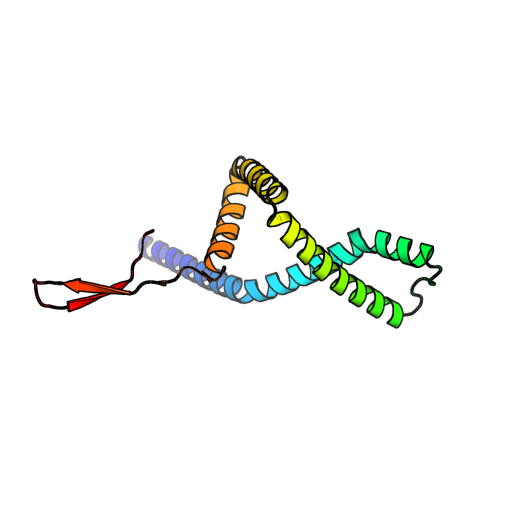 . PRO A 1 145 ? -22.002 -28.629 33.621 1.00 88.00 145 PRO A CA 1
ATOM 1159 C C . PRO A 1 145 ? -21.845 -29.095 35.081 1.00 88.00 145 PRO A C 1
ATOM 1161 O O . PRO A 1 145 ? -22.090 -28.308 35.990 1.00 88.00 145 PRO A O 1
ATOM 1164 N N . LYS A 1 146 ? -21.481 -30.363 35.324 1.00 88.06 146 LYS A N 1
ATOM 1165 C CA . LYS A 1 146 ? -21.349 -30.964 36.663 1.00 88.06 146 LYS A CA 1
ATOM 1166 C C . LYS A 1 146 ? -20.055 -31.766 36.767 1.00 88.06 146 LYS A C 1
ATOM 1168 O O . LYS A 1 146 ? -19.572 -32.279 35.755 1.00 88.06 146 LYS A O 1
ATOM 1173 N N . GLU A 1 147 ? -19.541 -31.914 37.986 1.00 83.56 147 GLU A N 1
ATOM 1174 C CA . GLU A 1 147 ? -18.385 -32.769 38.268 1.00 83.56 147 GLU A CA 1
ATOM 1175 C C . GLU A 1 147 ? -18.627 -34.200 37.768 1.00 83.56 147 GLU A C 1
ATOM 1177 O O . GLU A 1 147 ? -19.699 -34.775 37.968 1.00 83.56 147 GLU A O 1
ATOM 1182 N N . GLY A 1 148 ? -17.648 -34.751 37.045 1.00 86.38 148 GLY A N 1
ATOM 1183 C CA . GLY A 1 148 ? -17.734 -36.077 36.433 1.00 86.38 148 GLY A CA 1
ATOM 1184 C C . GLY A 1 148 ? -18.304 -36.101 35.010 1.00 86.38 148 GLY A C 1
ATOM 1185 O O . GLY A 1 148 ? -18.260 -37.149 34.371 1.00 86.38 148 GLY A O 1
ATOM 1186 N N . THR A 1 149 ? -18.795 -34.975 34.473 1.00 89.88 149 THR A N 1
ATOM 1187 C CA . THR A 1 149 ? -19.229 -34.866 33.066 1.00 89.88 149 THR A CA 1
ATOM 1188 C C . THR A 1 149 ? -18.206 -34.081 32.256 1.00 89.88 149 THR A C 1
ATOM 1190 O O . THR A 1 149 ? -18.072 -32.872 32.426 1.00 89.88 149 THR A O 1
ATOM 1193 N N . LYS A 1 150 ? -17.487 -34.753 31.352 1.00 92.38 150 LYS A N 1
ATOM 1194 C CA . LYS A 1 150 ? -16.406 -34.135 30.577 1.00 92.38 150 LYS A CA 1
ATOM 1195 C C . LYS A 1 150 ? -16.908 -33.477 29.290 1.00 92.38 150 LYS A C 1
ATOM 1197 O O . LYS A 1 150 ? -17.595 -34.107 28.493 1.00 92.38 150 LYS A O 1
ATOM 1202 N N . SER A 1 151 ? -16.479 -32.240 29.060 1.00 91.69 151 SER A N 1
ATOM 1203 C CA . SER A 1 151 ? -16.719 -31.467 27.840 1.00 91.69 151 SER A CA 1
ATOM 1204 C C . SER A 1 151 ? -15.398 -31.032 27.199 1.00 91.69 151 SER A C 1
ATOM 1206 O O . SER A 1 151 ? -14.419 -30.750 27.893 1.00 91.69 151 SER A O 1
ATOM 1208 N N . ILE A 1 152 ? -15.368 -30.976 25.866 1.00 91.00 152 ILE A N 1
ATOM 1209 C CA . ILE A 1 152 ? -14.201 -30.540 25.089 1.00 91.00 152 ILE A CA 1
ATOM 1210 C C . ILE A 1 152 ? -14.212 -29.011 24.991 1.00 91.00 152 ILE A C 1
ATOM 1212 O O . ILE A 1 152 ? -15.188 -28.427 24.526 1.00 91.00 152 ILE A O 1
ATOM 1216 N N . GLY A 1 153 ? -13.119 -28.369 25.400 1.00 87.25 153 GLY A N 1
ATOM 1217 C CA . GLY A 1 153 ? -12.928 -26.923 25.317 1.00 87.25 153 GLY A CA 1
ATOM 1218 C C . GLY A 1 153 ? -11.646 -26.542 24.580 1.00 87.25 153 GLY A C 1
ATOM 1219 O O . GLY A 1 153 ? -10.658 -27.278 24.590 1.00 87.25 153 GLY A O 1
ATOM 1220 N N . PHE A 1 154 ? -11.647 -25.363 23.959 1.00 87.38 154 PHE A N 1
ATOM 1221 C CA . PHE A 1 154 ? -10.470 -24.776 23.319 1.00 87.38 154 PHE A CA 1
ATOM 1222 C C . PHE A 1 154 ? -9.921 -23.631 24.171 1.00 87.38 154 PHE A C 1
ATOM 1224 O O . PHE A 1 154 ? -10.675 -22.766 24.611 1.00 87.38 154 PHE A O 1
ATOM 1231 N N . VAL A 1 155 ? -8.605 -23.600 24.386 1.00 79.75 155 VAL A N 1
ATOM 1232 C CA . VAL A 1 155 ? -7.954 -22.511 25.130 1.00 79.75 155 VAL A CA 1
ATOM 1233 C C . VAL A 1 155 ? -7.818 -21.282 24.225 1.00 79.75 155 VAL A C 1
ATOM 1235 O O . VAL A 1 155 ? -7.141 -21.342 23.198 1.00 79.75 155 VAL A O 1
ATOM 1238 N N . THR A 1 156 ? -8.470 -20.176 24.599 1.00 77.44 156 THR A N 1
ATOM 1239 C CA . THR A 1 156 ? -8.541 -18.918 23.824 1.00 77.44 156 THR A CA 1
ATOM 1240 C C . THR A 1 156 ? -7.648 -17.790 24.364 1.00 77.44 156 THR A C 1
ATOM 1242 O O . THR A 1 156 ? -7.583 -16.737 23.737 1.00 77.44 156 THR A O 1
ATOM 1245 N N . GLY A 1 157 ? -6.979 -17.975 25.508 1.00 67.62 157 GLY A N 1
ATOM 1246 C CA . GLY A 1 157 ? -6.115 -16.978 26.158 1.00 67.62 157 GLY A CA 1
ATOM 1247 C C . GLY A 1 157 ? -4.775 -17.583 26.583 1.00 67.62 157 GLY A C 1
ATOM 1248 O O . GLY A 1 157 ? -4.716 -18.777 26.881 1.00 67.62 157 GLY A O 1
ATOM 1249 N N . ALA A 1 158 ? -3.712 -16.776 26.541 1.00 57.03 158 ALA A N 1
ATOM 1250 C CA . ALA A 1 158 ? -2.368 -17.140 26.997 1.00 57.03 158 ALA A CA 1
ATOM 1251 C C . ALA A 1 158 ? -2.183 -16.817 28.482 1.00 57.03 158 ALA A C 1
ATOM 1253 O O . ALA A 1 158 ? -2.733 -15.779 28.912 1.00 57.03 158 ALA A O 1
#

Radius of gyration: 27.01 Å; chains: 1; bounding box: 80×51×70 Å